Protein AF-A0A6J1DW81-F1 (afdb_monomer_lite)

Structure (mmCIF, N/CA/C/O backbone):
data_AF-A0A6J1DW81-F1
#
_entry.id   AF-A0A6J1DW81-F1
#
loop_
_atom_site.group_PDB
_atom_site.id
_atom_site.type_symbol
_atom_site.label_atom_id
_atom_site.label_alt_id
_atom_site.label_comp_id
_atom_site.label_asym_id
_atom_site.label_entity_id
_atom_site.label_seq_id
_atom_site.pdbx_PDB_ins_code
_atom_site.Cartn_x
_atom_site.Cartn_y
_atom_site.Cartn_z
_atom_site.occupancy
_atom_site.B_iso_or_equiv
_atom_site.auth_seq_id
_atom_site.auth_comp_id
_atom_site.auth_asym_id
_atom_site.auth_atom_id
_atom_site.pdbx_PDB_model_num
ATOM 1 N N . MET A 1 1 ? 38.060 -15.833 -66.179 1.00 65.06 1 MET A N 1
ATOM 2 C CA . MET A 1 1 ? 38.879 -16.446 -65.105 1.00 65.06 1 MET A CA 1
ATOM 3 C C . MET A 1 1 ? 39.522 -15.358 -64.249 1.00 65.06 1 MET A C 1
ATOM 5 O O . MET A 1 1 ? 39.597 -15.524 -63.038 1.00 65.06 1 MET A O 1
ATOM 9 N N . ASP A 1 2 ? 39.921 -14.239 -64.859 1.00 83.50 2 ASP A N 1
ATOM 10 C CA . ASP A 1 2 ? 40.578 -13.108 -64.187 1.00 83.50 2 ASP A CA 1
ATOM 11 C C . ASP A 1 2 ? 39.698 -12.405 -63.142 1.00 83.50 2 ASP A C 1
ATOM 13 O O . ASP A 1 2 ? 40.171 -12.157 -62.036 1.00 83.50 2 ASP A O 1
ATOM 17 N N . ASP A 1 3 ? 38.395 -12.247 -63.402 1.00 90.50 3 ASP A N 1
ATOM 18 C CA . ASP A 1 3 ? 37.434 -11.670 -62.441 1.00 90.50 3 ASP A CA 1
ATOM 19 C C . ASP A 1 3 ? 37.409 -12.401 -61.089 1.00 90.50 3 ASP A C 1
ATOM 21 O O . ASP A 1 3 ? 37.271 -11.794 -60.026 1.00 90.50 3 ASP A O 1
ATOM 25 N N . TRP A 1 4 ? 37.577 -13.728 -61.113 1.00 93.06 4 TRP A N 1
ATOM 26 C CA . TRP A 1 4 ? 37.647 -14.535 -59.896 1.00 93.06 4 TRP A CA 1
ATOM 27 C C . TRP A 1 4 ? 38.936 -14.260 -59.121 1.00 93.06 4 TRP A C 1
ATOM 29 O O . TRP A 1 4 ? 38.920 -14.141 -57.896 1.00 93.06 4 TRP A O 1
ATOM 39 N N . MET A 1 5 ? 40.056 -14.122 -59.830 1.00 93.50 5 MET A N 1
ATOM 40 C CA . MET A 1 5 ? 41.346 -13.829 -59.210 1.00 93.50 5 MET A CA 1
ATOM 41 C C . MET A 1 5 ? 41.376 -12.422 -58.619 1.00 93.50 5 MET A C 1
ATOM 43 O O . MET A 1 5 ? 41.942 -12.227 -57.544 1.00 93.50 5 MET A O 1
ATOM 47 N N . ASP A 1 6 ? 40.737 -11.454 -59.270 1.00 92.94 6 ASP A N 1
ATOM 48 C CA . ASP A 1 6 ? 40.625 -10.092 -58.754 1.00 92.94 6 ASP A CA 1
ATOM 49 C C . ASP A 1 6 ? 39.721 -10.024 -57.520 1.00 92.94 6 ASP A C 1
ATOM 51 O O . ASP A 1 6 ? 40.096 -9.400 -56.525 1.00 92.94 6 ASP A O 1
ATOM 55 N N . PHE A 1 7 ? 38.616 -10.776 -57.502 1.00 93.62 7 PHE A N 1
ATOM 56 C CA . PHE A 1 7 ? 37.787 -10.938 -56.305 1.00 93.62 7 PHE A CA 1
ATOM 57 C C . PHE A 1 7 ? 38.569 -11.541 -55.128 1.00 93.62 7 PHE A C 1
ATOM 59 O O . PHE A 1 7 ? 38.496 -11.044 -54.001 1.00 93.62 7 PHE A O 1
ATOM 66 N N . VAL A 1 8 ? 39.346 -12.601 -55.370 1.00 93.69 8 VAL A N 1
ATOM 67 C CA . VAL A 1 8 ? 40.165 -13.244 -54.330 1.00 93.69 8 VAL A CA 1
ATOM 68 C C . VAL A 1 8 ? 41.220 -12.271 -53.804 1.00 93.69 8 VAL A C 1
ATOM 70 O O . VAL A 1 8 ? 41.363 -12.140 -52.585 1.00 93.69 8 VAL A O 1
ATOM 73 N N . LYS A 1 9 ? 41.915 -11.534 -54.683 1.00 93.00 9 LYS A N 1
ATOM 74 C CA . LYS A 1 9 ? 42.877 -10.488 -54.285 1.00 93.00 9 LYS A CA 1
ATOM 75 C C . LYS A 1 9 ? 42.207 -9.390 -53.459 1.00 93.00 9 LYS A C 1
ATOM 77 O O . LYS A 1 9 ? 42.768 -8.954 -52.457 1.00 93.00 9 LYS A O 1
ATOM 82 N N . GLU A 1 10 ? 40.997 -8.968 -53.822 1.00 93.75 10 GLU A N 1
ATOM 83 C CA . GLU A 1 10 ? 40.245 -7.967 -53.064 1.00 93.75 10 GLU A CA 1
ATOM 84 C C . GLU A 1 10 ? 39.876 -8.474 -51.660 1.00 93.75 10 GLU A C 1
ATOM 86 O O . GLU A 1 10 ? 40.148 -7.794 -50.668 1.00 93.75 10 GLU A O 1
ATOM 91 N N . LYS A 1 11 ? 39.317 -9.688 -51.548 1.00 93.19 11 LYS A N 1
ATOM 92 C CA . LYS A 1 11 ? 38.889 -10.286 -50.267 1.00 93.19 11 LYS A CA 1
ATOM 93 C C . LYS A 1 11 ? 40.042 -10.684 -49.351 1.00 93.19 11 LYS A C 1
ATOM 95 O O . LYS A 1 11 ? 39.855 -10.729 -48.137 1.00 93.19 11 LYS A O 1
ATOM 100 N N . THR A 1 12 ? 41.215 -10.959 -49.908 1.00 91.94 12 THR A N 1
ATOM 101 C CA . THR A 1 12 ? 42.437 -11.256 -49.144 1.00 91.94 12 THR A CA 1
ATOM 102 C C . THR A 1 12 ? 43.290 -10.017 -48.886 1.00 91.94 12 THR A C 1
ATOM 104 O O . THR A 1 12 ? 44.253 -10.079 -48.124 1.00 91.94 12 THR A O 1
ATOM 107 N N . SER A 1 13 ? 42.930 -8.869 -49.468 1.00 95.50 13 SER A N 1
ATOM 108 C CA . SER A 1 13 ? 43.655 -7.626 -49.236 1.00 95.50 13 SER A CA 1
ATOM 109 C C . SER A 1 13 ? 43.608 -7.217 -47.761 1.00 95.50 13 SER A C 1
ATOM 111 O O . SER A 1 13 ? 42.575 -7.297 -47.088 1.00 95.50 13 SER A O 1
ATOM 113 N N . ALA A 1 14 ? 44.727 -6.683 -47.266 1.00 93.81 14 ALA A N 1
ATOM 114 C CA . ALA A 1 14 ? 44.831 -6.178 -45.897 1.00 93.81 14 ALA A CA 1
ATOM 115 C C . ALA A 1 14 ? 43.764 -5.110 -45.582 1.00 93.81 14 ALA A C 1
ATOM 117 O O . ALA A 1 14 ? 43.218 -5.068 -44.481 1.00 93.81 14 ALA A O 1
ATOM 118 N N . LYS A 1 15 ? 43.408 -4.282 -46.576 1.00 93.69 15 LYS A N 1
ATOM 119 C CA . LYS A 1 15 ? 42.358 -3.259 -46.454 1.00 93.69 15 LYS A CA 1
ATOM 120 C C . LYS A 1 15 ? 40.983 -3.881 -46.191 1.00 93.69 15 LYS A C 1
ATOM 122 O O . LYS A 1 15 ? 40.250 -3.399 -45.327 1.00 93.69 15 LYS A O 1
ATOM 127 N N . PHE A 1 16 ? 40.628 -4.941 -46.920 1.00 95.75 16 PHE A N 1
ATOM 128 C CA . PHE A 1 16 ? 39.356 -5.635 -46.732 1.00 95.75 16 PHE A CA 1
ATOM 129 C C . PHE A 1 16 ? 39.300 -6.353 -45.381 1.00 95.75 16 PHE A C 1
ATOM 131 O O . PHE A 1 16 ? 38.293 -6.243 -44.679 1.00 95.75 16 PHE A O 1
ATOM 138 N N . LEU A 1 17 ? 40.386 -7.027 -44.986 1.00 94.94 17 LEU A N 1
ATOM 139 C CA . LEU A 1 17 ? 40.482 -7.710 -43.693 1.00 94.94 17 LEU A CA 1
ATOM 140 C C . LEU A 1 17 ? 40.308 -6.736 -42.525 1.00 94.94 17 LEU A C 1
ATOM 142 O O . LEU A 1 17 ? 39.428 -6.956 -41.696 1.00 94.94 17 LE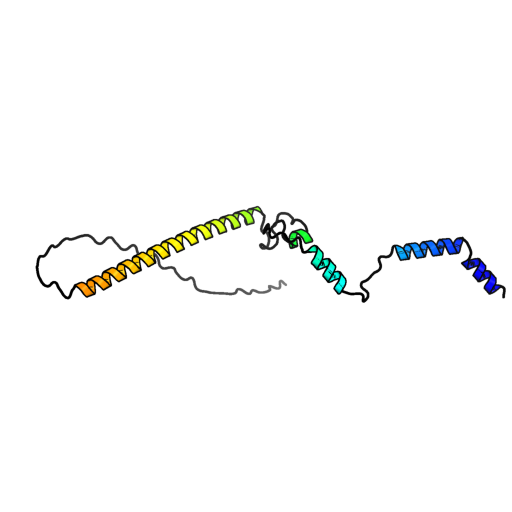U A O 1
ATOM 146 N N . ALA A 1 18 ? 41.031 -5.612 -42.524 1.00 95.31 18 ALA A N 1
ATOM 147 C CA . ALA A 1 18 ? 40.899 -4.580 -41.495 1.00 95.31 18 ALA A CA 1
ATOM 148 C C . ALA A 1 18 ? 39.466 -4.021 -41.409 1.00 95.31 18 ALA A C 1
ATOM 150 O O . ALA A 1 18 ? 38.914 -3.830 -40.322 1.00 95.31 18 ALA A O 1
ATOM 151 N N . LYS A 1 19 ? 38.814 -3.801 -42.561 1.00 94.81 19 LYS A N 1
ATOM 152 C CA . LYS A 1 19 ? 37.408 -3.377 -42.604 1.00 94.81 19 LYS A CA 1
ATOM 153 C C . LYS A 1 19 ? 36.494 -4.451 -42.007 1.00 94.81 19 LYS A C 1
ATOM 155 O O . LYS A 1 19 ? 35.660 -4.136 -41.164 1.00 94.81 19 LYS A O 1
ATOM 160 N N . SER A 1 20 ? 36.662 -5.708 -42.410 1.00 94.00 20 SER A N 1
ATOM 161 C CA . SER A 1 20 ? 35.889 -6.848 -41.906 1.00 94.00 20 SER A CA 1
ATOM 162 C C . SER A 1 20 ? 36.046 -7.028 -40.392 1.00 94.00 20 SER A C 1
ATOM 164 O O . SER A 1 20 ? 35.045 -7.191 -39.696 1.00 94.00 20 SER A O 1
ATOM 166 N N . GLU A 1 21 ? 37.267 -6.950 -39.861 1.00 94.38 21 GLU A N 1
ATOM 167 C CA . GLU A 1 21 ? 37.529 -7.043 -38.421 1.00 94.38 21 GLU A CA 1
ATOM 168 C C . GLU A 1 21 ? 36.822 -5.940 -37.638 1.00 94.38 21 GLU A C 1
ATOM 170 O O . GLU A 1 21 ? 36.117 -6.243 -36.676 1.00 94.38 21 GLU A O 1
ATOM 175 N N . LYS A 1 22 ? 36.877 -4.692 -38.117 1.00 95.38 22 LYS A N 1
ATOM 176 C CA . LYS A 1 22 ? 36.118 -3.583 -37.524 1.00 95.38 22 LYS A CA 1
ATOM 177 C C . LYS A 1 22 ? 34.614 -3.880 -37.467 1.00 95.38 22 LYS A C 1
ATOM 179 O O . LYS A 1 22 ? 33.975 -3.643 -36.444 1.00 95.38 22 LYS A O 1
ATOM 184 N N . PHE A 1 23 ? 34.025 -4.427 -38.536 1.00 91.94 23 PHE A N 1
ATOM 185 C CA . PHE A 1 23 ? 32.605 -4.812 -38.541 1.00 91.94 23 PHE A CA 1
ATOM 186 C C . PHE A 1 23 ? 32.296 -5.989 -37.604 1.00 91.94 23 PHE A C 1
ATOM 188 O O . PHE A 1 23 ? 31.240 -5.990 -36.967 1.00 91.94 23 PHE A O 1
ATOM 195 N N . LYS A 1 24 ? 33.198 -6.970 -37.477 1.00 91.31 24 LYS A N 1
ATOM 196 C CA . LYS A 1 24 ? 33.068 -8.067 -36.502 1.00 91.31 24 LYS A CA 1
ATOM 197 C C . LYS A 1 24 ? 33.122 -7.546 -35.069 1.00 91.31 24 LYS A C 1
ATOM 199 O O . LYS A 1 24 ? 32.313 -7.960 -34.244 1.00 91.31 24 LYS A O 1
ATOM 204 N N . GLU A 1 25 ? 34.019 -6.610 -34.784 1.00 89.75 25 GLU A N 1
ATOM 205 C CA . GLU A 1 25 ? 34.143 -5.995 -33.466 1.00 89.75 25 GLU A CA 1
ATOM 206 C C . GLU A 1 25 ? 32.907 -5.156 -33.115 1.00 89.75 25 GLU A C 1
ATOM 208 O O . GLU A 1 25 ? 32.381 -5.265 -32.009 1.00 89.75 25 GLU A O 1
ATOM 213 N N . MET A 1 26 ? 32.365 -4.400 -34.079 1.00 88.12 26 MET A N 1
ATOM 214 C CA . MET A 1 26 ? 31.080 -3.710 -33.915 1.00 88.12 26 MET A CA 1
ATOM 215 C C . MET A 1 26 ? 29.934 -4.695 -33.652 1.00 88.12 26 MET A C 1
ATOM 217 O O . MET A 1 26 ? 29.111 -4.448 -32.778 1.00 88.12 26 MET A O 1
ATOM 221 N N . LYS A 1 27 ? 29.876 -5.837 -34.352 1.00 84.06 27 LYS A N 1
ATOM 222 C CA . LYS A 1 27 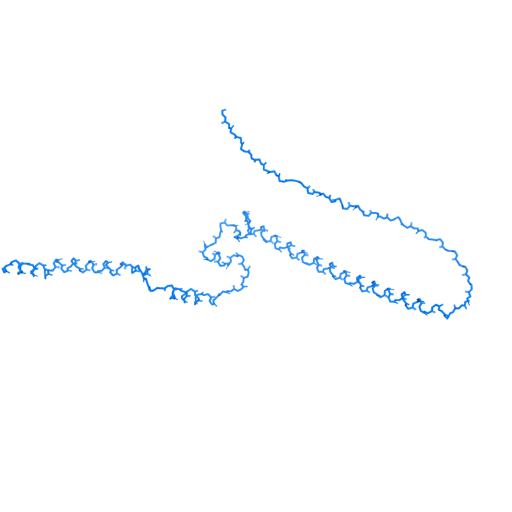? 28.881 -6.892 -34.078 1.00 84.06 27 LYS A CA 1
ATOM 223 C C . LYS A 1 27 ? 29.049 -7.545 -32.707 1.00 84.06 27 LYS A C 1
ATOM 225 O O . LYS A 1 27 ? 28.049 -7.886 -32.097 1.00 84.06 27 LYS A O 1
ATOM 230 N N . LYS A 1 28 ? 30.281 -7.694 -32.217 1.00 80.38 28 LYS A N 1
ATOM 231 C CA . LYS A 1 28 ? 30.564 -8.216 -30.871 1.00 80.38 28 LYS A CA 1
ATOM 232 C C . LYS A 1 28 ? 30.158 -7.229 -29.768 1.00 80.38 28 LYS A C 1
ATOM 234 O O . LYS A 1 28 ? 29.752 -7.659 -28.697 1.00 80.38 28 LYS A O 1
ATOM 239 N N . LYS A 1 29 ? 30.297 -5.922 -30.028 1.00 81.56 29 LYS A N 1
ATOM 240 C CA . LYS A 1 29 ? 29.932 -4.826 -29.110 1.00 81.56 29 LYS A CA 1
ATOM 241 C C . LYS A 1 29 ? 28.438 -4.509 -29.105 1.00 81.56 29 LYS A C 1
ATOM 243 O O . LYS A 1 29 ? 27.942 -3.976 -28.118 1.00 81.56 29 LYS A O 1
ATOM 248 N N . GLN A 1 30 ? 27.724 -4.813 -30.189 1.00 80.12 30 GLN A N 1
ATOM 249 C CA . GLN A 1 30 ? 26.266 -4.799 -30.172 1.00 80.12 30 GLN A CA 1
ATOM 250 C C . GLN A 1 30 ? 25.808 -5.831 -29.145 1.00 80.12 30 GLN A C 1
ATOM 252 O O . GLN A 1 30 ? 26.099 -7.019 -29.295 1.00 80.12 30 GLN A O 1
ATOM 257 N N . LEU A 1 31 ? 25.136 -5.368 -28.083 1.00 67.19 31 LEU A N 1
ATOM 258 C CA . LEU A 1 31 ? 24.509 -6.272 -27.130 1.00 67.19 31 LEU A CA 1
ATOM 259 C C . LEU A 1 31 ? 23.641 -7.235 -27.940 1.00 67.19 31 LEU A C 1
ATOM 261 O O . LEU A 1 31 ? 22.854 -6.765 -28.768 1.00 67.19 31 LEU A O 1
ATOM 265 N N . PRO A 1 32 ? 23.754 -8.554 -27.724 1.00 63.38 32 PRO A N 1
ATOM 266 C CA . PRO A 1 32 ? 22.745 -9.468 -28.207 1.00 63.38 32 PRO A CA 1
ATOM 267 C C . PRO A 1 32 ? 21.418 -8.930 -27.689 1.00 63.38 32 PRO A C 1
ATOM 269 O O . PRO A 1 32 ? 21.186 -8.904 -26.482 1.00 63.38 32 PRO A O 1
ATOM 272 N N . HIS A 1 33 ? 20.556 -8.445 -28.577 1.00 60.16 33 HIS A N 1
ATOM 273 C CA . HIS A 1 33 ? 19.170 -8.210 -28.215 1.00 60.16 33 HIS A CA 1
ATOM 274 C C . HIS A 1 33 ? 18.556 -9.603 -28.033 1.00 60.16 33 HIS A C 1
ATOM 276 O O . HIS A 1 33 ? 17.855 -10.117 -28.899 1.00 60.16 33 HIS A O 1
ATOM 282 N N . THR A 1 34 ? 18.868 -10.279 -26.928 1.00 52.12 34 THR A N 1
ATOM 283 C CA . THR A 1 34 ? 18.203 -11.516 -26.530 1.00 52.12 34 THR A CA 1
ATOM 284 C C . THR A 1 34 ? 16.928 -11.169 -25.781 1.00 52.12 34 THR A C 1
ATOM 286 O O . THR A 1 34 ? 16.681 -11.648 -24.685 1.00 52.12 34 THR A O 1
ATOM 289 N N . CYS A 1 35 ? 16.077 -10.382 -26.429 1.00 48.03 35 CYS A N 1
ATOM 290 C CA . CYS A 1 35 ? 14.650 -10.655 -26.385 1.00 48.03 35 CYS A CA 1
ATOM 291 C C . CYS A 1 35 ? 14.301 -11.414 -27.667 1.00 48.03 35 CYS A C 1
ATOM 293 O O . CYS A 1 35 ? 13.521 -10.964 -28.497 1.00 48.03 35 CYS A O 1
ATOM 295 N N . SER A 1 36 ? 14.943 -12.565 -27.862 1.00 51.88 36 SER A N 1
ATOM 296 C CA . SER A 1 36 ? 14.534 -13.545 -28.859 1.00 51.88 36 SER A CA 1
ATOM 297 C C . SER A 1 36 ? 14.438 -14.903 -28.178 1.00 51.88 36 SER A C 1
ATOM 299 O O . SER A 1 36 ? 15.431 -15.408 -27.660 1.00 51.88 36 SER A O 1
ATOM 301 N N . HIS A 1 37 ? 13.202 -15.410 -28.124 1.00 56.19 37 HIS A N 1
ATOM 302 C CA . HIS A 1 37 ? 12.710 -16.783 -27.907 1.00 56.19 37 HIS A CA 1
ATOM 303 C C . HIS A 1 37 ? 13.359 -17.701 -26.844 1.00 56.19 37 HIS A C 1
ATOM 305 O O . HIS A 1 37 ? 13.046 -18.887 -26.783 1.00 56.19 37 HIS A O 1
ATOM 311 N N . LYS A 1 38 ? 14.247 -17.196 -25.989 1.00 54.44 38 LYS A N 1
ATOM 312 C CA . LYS A 1 38 ? 15.008 -17.980 -25.007 1.00 54.44 38 LYS A CA 1
ATOM 313 C C . LYS A 1 38 ? 15.198 -17.158 -23.729 1.00 54.44 38 LYS A C 1
ATOM 315 O O . LYS A 1 38 ? 16.318 -16.934 -23.303 1.00 54.44 38 LYS A O 1
ATOM 320 N N . GLY A 1 39 ? 14.187 -16.514 -23.163 1.00 56.09 39 GLY A N 1
ATOM 321 C CA . GLY A 1 39 ? 12.857 -17.006 -22.814 1.00 56.09 39 GLY A CA 1
ATOM 322 C C . GLY A 1 39 ? 12.676 -16.623 -21.341 1.00 56.09 39 GLY A C 1
ATOM 323 O O . GLY A 1 39 ? 13.620 -16.765 -20.566 1.00 56.09 39 GLY A O 1
ATOM 324 N N . TYR A 1 40 ? 11.512 -16.093 -20.962 1.00 59.06 40 TYR A N 1
ATOM 325 C CA . TYR A 1 40 ? 11.245 -15.490 -19.644 1.00 59.06 40 TYR A CA 1
ATOM 326 C C . TYR A 1 40 ? 11.612 -16.359 -18.420 1.00 59.06 40 TYR A C 1
ATOM 328 O O . TYR A 1 40 ? 11.747 -15.825 -17.327 1.00 59.06 40 TYR A O 1
ATOM 336 N N . ALA A 1 41 ? 11.822 -17.669 -18.588 1.00 60.56 41 ALA A N 1
ATOM 337 C CA . ALA A 1 41 ? 12.206 -18.595 -17.522 1.00 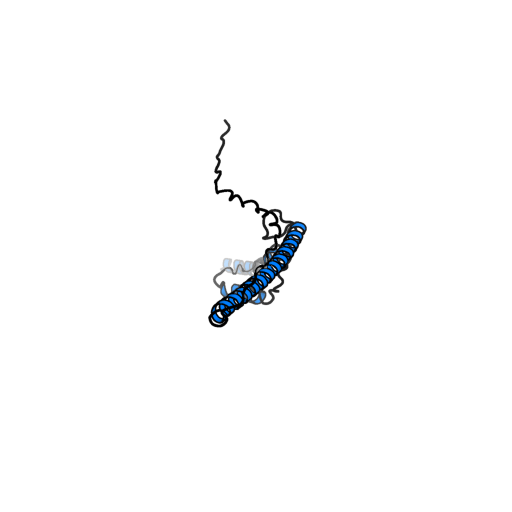60.56 41 ALA A CA 1
ATOM 338 C C . ALA A 1 41 ? 13.539 -18.240 -16.832 1.00 60.56 41 ALA A C 1
ATOM 340 O O . ALA A 1 41 ? 13.596 -18.224 -15.608 1.00 60.56 41 ALA A O 1
ATOM 341 N N . ARG A 1 42 ? 14.590 -17.884 -17.589 1.00 63.06 42 ARG A N 1
ATOM 342 C CA . ARG A 1 42 ? 15.875 -17.463 -16.988 1.00 63.06 42 ARG A CA 1
ATOM 343 C C . ARG A 1 42 ? 15.767 -16.120 -16.277 1.00 63.06 42 ARG A C 1
ATOM 345 O O . ARG A 1 42 ? 16.332 -15.943 -15.208 1.00 63.06 42 ARG A O 1
ATOM 352 N N . LEU A 1 43 ? 14.981 -15.209 -16.850 1.00 65.31 43 LEU A N 1
ATOM 353 C CA . LEU A 1 43 ? 14.709 -13.912 -16.242 1.00 65.31 43 LEU A CA 1
ATOM 354 C C . LEU A 1 43 ? 13.951 -14.072 -14.914 1.00 65.31 43 LEU A C 1
ATOM 356 O O . LEU A 1 43 ? 14.257 -13.375 -13.957 1.00 65.31 43 LEU A O 1
ATOM 360 N N . ALA A 1 44 ? 13.011 -15.019 -14.827 1.00 65.19 44 ALA A N 1
ATOM 361 C CA . ALA A 1 44 ? 12.305 -15.324 -13.585 1.00 65.19 44 ALA A CA 1
ATOM 362 C C . ALA A 1 44 ? 13.235 -15.911 -12.507 1.00 65.19 44 ALA A C 1
ATOM 364 O O . ALA A 1 44 ? 13.145 -15.514 -11.350 1.00 65.19 44 ALA A O 1
ATOM 365 N N . GLU A 1 45 ? 14.157 -16.811 -12.866 1.00 67.06 45 GLU A N 1
ATOM 366 C CA . GLU A 1 45 ? 15.151 -17.350 -11.922 1.00 67.06 45 GLU A CA 1
ATOM 367 C C . GLU A 1 45 ? 16.124 -16.266 -11.417 1.00 67.06 45 GLU A C 1
ATOM 369 O O . GLU A 1 45 ? 16.410 -16.202 -10.219 1.00 67.06 45 GLU A O 1
ATOM 374 N N . GLU A 1 46 ? 16.571 -15.356 -12.288 1.00 65.25 46 GLU A N 1
ATOM 375 C CA . GLU A 1 46 ? 17.412 -14.202 -11.920 1.00 65.25 46 GLU A CA 1
ATOM 376 C C . GLU A 1 46 ? 16.659 -13.183 -11.032 1.00 65.25 46 GLU A C 1
ATOM 378 O O . GLU A 1 46 ? 17.221 -12.624 -10.085 1.00 65.25 46 GLU A O 1
ATOM 383 N N . MET A 1 47 ? 15.361 -12.971 -11.282 1.00 66.75 47 MET A N 1
ATOM 384 C CA . MET A 1 47 ? 14.506 -12.113 -10.448 1.00 66.75 47 MET A CA 1
ATOM 385 C C . MET A 1 47 ? 14.192 -12.735 -9.078 1.00 66.75 47 MET A C 1
ATOM 387 O O . MET A 1 47 ? 14.092 -12.012 -8.091 1.00 66.75 47 MET A O 1
ATOM 391 N N . ASN A 1 48 ? 14.065 -14.061 -8.990 1.00 63.88 48 ASN A N 1
ATOM 392 C CA . ASN A 1 48 ? 13.772 -14.748 -7.729 1.00 63.88 48 ASN A CA 1
ATOM 393 C C . ASN A 1 48 ? 15.010 -14.860 -6.826 1.00 63.88 48 ASN A C 1
ATOM 395 O O . ASN A 1 48 ? 14.910 -14.669 -5.617 1.00 63.88 48 ASN A O 1
ATOM 399 N N . THR A 1 49 ? 16.190 -15.108 -7.399 1.00 61.31 49 THR A N 1
ATOM 400 C CA . THR A 1 49 ? 17.453 -15.223 -6.638 1.00 61.31 49 THR A CA 1
ATOM 401 C C . THR A 1 49 ? 17.943 -13.897 -6.054 1.00 61.31 49 THR A C 1
ATOM 403 O O . THR A 1 49 ? 18.678 -13.889 -5.071 1.00 61.31 49 THR A O 1
ATOM 406 N N . SER A 1 50 ? 17.501 -12.759 -6.595 1.00 56.47 50 SER A N 1
ATOM 407 C CA . SER A 1 50 ? 17.792 -11.430 -6.038 1.00 56.47 50 SER A CA 1
ATOM 408 C C . SER A 1 50 ? 16.838 -11.003 -4.909 1.00 56.47 50 SER A C 1
ATOM 410 O O . SER A 1 50 ? 17.086 -9.994 -4.249 1.00 56.47 50 SER A O 1
ATOM 412 N N . HIS A 1 51 ? 15.778 -11.776 -4.644 1.00 56.91 51 HIS A N 1
ATOM 413 C CA . HIS A 1 51 ? 14.733 -11.451 -3.667 1.00 56.91 51 HIS A CA 1
ATOM 414 C C . HIS A 1 51 ? 14.931 -12.123 -2.289 1.00 56.91 51 HIS A C 1
ATOM 416 O O . HIS A 1 51 ? 14.259 -11.765 -1.321 1.00 56.91 51 HIS A O 1
ATOM 422 N N . GLU A 1 52 ? 15.874 -13.060 -2.143 1.00 53.56 52 GLU A N 1
ATOM 423 C CA . GLU A 1 52 ? 16.142 -13.753 -0.864 1.00 53.56 52 GLU A CA 1
ATOM 424 C C . GLU A 1 52 ? 16.747 -12.852 0.236 1.00 53.56 52 GLU A C 1
ATOM 426 O O . GLU A 1 52 ? 16.895 -13.281 1.376 1.00 53.56 52 GLU A O 1
ATOM 431 N N . GLY A 1 53 ? 17.037 -11.580 -0.062 1.00 53.94 53 GLY A N 1
ATOM 432 C CA . GLY A 1 53 ? 17.515 -10.581 0.903 1.00 53.94 53 GLY A CA 1
ATOM 433 C C . GLY A 1 53 ? 16.469 -9.556 1.359 1.00 53.94 53 GLY A C 1
ATOM 434 O O . GLY A 1 53 ? 16.850 -8.475 1.811 1.00 53.94 53 GLY A O 1
ATOM 435 N N . MET A 1 54 ? 15.168 -9.817 1.182 1.00 55.34 54 MET A N 1
ATOM 436 C CA . MET A 1 54 ? 14.112 -8.848 1.502 1.00 55.34 54 MET A CA 1
ATOM 437 C C . MET A 1 54 ? 13.971 -8.659 3.024 1.00 55.34 54 MET A C 1
ATOM 439 O O . MET A 1 54 ? 13.177 -9.325 3.682 1.00 55.34 54 MET A O 1
ATOM 443 N N . SER A 1 55 ? 14.777 -7.752 3.583 1.00 55.28 55 SER A N 1
ATOM 444 C CA . SER A 1 55 ? 14.689 -7.317 4.980 1.00 55.28 55 SER A CA 1
ATOM 445 C C . SER A 1 55 ? 13.259 -6.880 5.298 1.00 55.28 55 SER A C 1
ATOM 447 O O . SER A 1 55 ? 12.719 -5.997 4.630 1.00 55.28 55 SER A O 1
ATOM 449 N N . THR A 1 56 ? 12.651 -7.484 6.319 1.00 60.91 56 THR A N 1
ATOM 450 C CA . THR A 1 56 ? 11.316 -7.163 6.855 1.00 60.91 56 THR A CA 1
ATOM 451 C C . THR A 1 56 ? 11.321 -5.877 7.680 1.00 60.91 56 THR A C 1
ATOM 453 O O . THR A 1 56 ? 10.600 -5.750 8.669 1.00 60.91 56 THR A O 1
ATOM 456 N N . ASP A 1 57 ? 12.172 -4.926 7.321 1.00 56.53 57 ASP A N 1
ATOM 457 C CA . ASP A 1 57 ? 12.212 -3.647 7.995 1.00 56.53 57 ASP A CA 1
ATOM 458 C C . ASP A 1 57 ? 11.133 -2.781 7.357 1.00 56.53 57 ASP A C 1
ATOM 460 O O . ASP A 1 57 ? 11.262 -2.341 6.216 1.00 56.53 57 ASP A O 1
ATOM 464 N N . ASN A 1 58 ? 10.056 -2.518 8.103 1.00 65.00 58 ASN A N 1
ATOM 465 C CA . ASN A 1 58 ? 8.970 -1.602 7.724 1.00 65.00 58 ASN A CA 1
ATOM 466 C C . ASN A 1 58 ? 9.437 -0.132 7.645 1.00 65.00 58 ASN A C 1
ATOM 468 O O . ASN A 1 58 ? 8.653 0.798 7.842 1.00 65.00 58 ASN A O 1
ATOM 472 N N . ASN A 1 59 ? 10.730 0.102 7.416 1.00 72.62 59 ASN A N 1
ATOM 473 C CA . ASN A 1 59 ? 11.266 1.429 7.241 1.00 72.62 59 ASN A CA 1
ATOM 474 C C . ASN A 1 59 ? 10.773 1.960 5.898 1.00 72.62 59 ASN A C 1
ATOM 476 O O . ASN A 1 59 ? 11.253 1.584 4.835 1.00 72.62 59 ASN A O 1
ATOM 480 N N . VAL A 1 60 ? 9.817 2.876 5.978 1.00 70.62 60 VAL A N 1
ATOM 481 C CA . VAL A 1 60 ? 9.234 3.615 4.856 1.00 70.62 60 VAL A CA 1
ATOM 482 C C . VAL A 1 60 ? 10.281 4.269 3.942 1.00 70.62 60 VAL A C 1
ATOM 484 O O . VAL A 1 60 ? 9.995 4.545 2.782 1.00 70.62 60 VAL A O 1
ATOM 487 N N . VAL A 1 61 ? 11.492 4.528 4.442 1.00 69.25 61 VAL A N 1
ATOM 488 C CA . VAL A 1 61 ? 12.600 5.078 3.646 1.00 69.25 61 VAL A CA 1
ATOM 489 C C . VAL A 1 61 ? 13.288 4.013 2.778 1.00 69.25 61 VAL A C 1
ATOM 491 O O . VAL A 1 61 ? 13.848 4.356 1.740 1.00 69.25 61 VAL A O 1
ATOM 494 N N . ASP A 1 62 ? 13.210 2.740 3.168 1.00 73.25 62 ASP A N 1
ATOM 495 C CA . ASP A 1 62 ? 13.922 1.609 2.559 1.00 73.25 62 ASP A CA 1
ATOM 496 C C . ASP A 1 62 ? 12.970 0.577 1.924 1.00 73.25 62 ASP A C 1
ATOM 498 O O . ASP A 1 62 ? 13.356 -0.573 1.679 1.00 73.25 62 ASP A O 1
ATOM 502 N N . ASP A 1 63 ? 11.725 0.973 1.642 1.00 81.38 63 ASP A N 1
ATOM 503 C CA . ASP A 1 63 ? 10.748 0.105 0.994 1.00 81.38 63 ASP A CA 1
ATOM 504 C C . ASP A 1 63 ? 11.194 -0.276 -0.430 1.00 81.38 63 ASP A C 1
ATOM 506 O O . ASP A 1 63 ? 12.023 0.385 -1.068 1.00 81.38 63 ASP A O 1
ATOM 510 N N . ALA A 1 64 ? 10.647 -1.375 -0.954 1.00 82.62 64 ALA A N 1
ATOM 511 C CA . ALA A 1 64 ? 11.014 -1.878 -2.279 1.00 82.62 64 ALA A CA 1
ATOM 512 C C . ALA A 1 64 ? 10.862 -0.806 -3.377 1.00 82.62 64 ALA A C 1
ATOM 514 O O . ALA A 1 64 ? 11.640 -0.773 -4.334 1.00 82.62 64 ALA A O 1
ATOM 515 N N . ILE A 1 65 ? 9.900 0.109 -3.217 1.00 79.75 65 ILE A N 1
ATOM 516 C CA . ILE A 1 65 ? 9.651 1.188 -4.170 1.00 79.75 65 ILE A CA 1
ATOM 517 C C . ILE A 1 65 ? 10.723 2.284 -4.062 1.00 79.75 65 ILE A C 1
ATOM 519 O O . ILE A 1 65 ? 11.217 2.746 -5.093 1.00 79.75 65 ILE A O 1
ATOM 523 N N . SER A 1 66 ? 11.141 2.674 -2.855 1.00 83.19 66 SER A N 1
ATOM 524 C CA . SER A 1 66 ? 12.252 3.614 -2.641 1.00 83.19 66 SER A CA 1
ATOM 525 C C . SER A 1 66 ? 13.592 3.035 -3.092 1.00 83.19 66 SER A C 1
ATOM 527 O O . SER A 1 66 ? 14.420 3.776 -3.614 1.00 83.19 66 SER A O 1
ATOM 529 N N . LYS A 1 67 ? 13.799 1.715 -3.002 1.00 83.88 67 LYS A N 1
ATOM 530 C CA . LYS A 1 67 ? 14.986 1.053 -3.579 1.00 83.88 67 LYS A CA 1
ATOM 531 C C . LYS A 1 67 ? 15.009 1.117 -5.108 1.00 83.88 67 LYS A C 1
ATOM 533 O O . LYS A 1 67 ? 16.058 1.379 -5.689 1.00 83.88 67 LYS A O 1
ATOM 538 N N . ALA A 1 68 ? 13.865 0.903 -5.761 1.00 85.25 68 ALA A N 1
ATOM 539 C CA . ALA A 1 68 ? 13.767 0.903 -7.221 1.00 85.25 68 ALA A CA 1
ATOM 540 C C . ALA A 1 68 ? 13.833 2.312 -7.836 1.00 85.25 68 ALA A C 1
ATOM 542 O O . ALA A 1 68 ? 14.410 2.496 -8.907 1.00 85.25 68 ALA A O 1
ATOM 543 N N . LEU A 1 69 ? 13.228 3.304 -7.177 1.00 84.94 69 LEU A N 1
ATOM 544 C CA . LEU A 1 69 ? 13.107 4.673 -7.698 1.00 84.94 69 LEU A CA 1
ATOM 545 C C . LEU A 1 69 ? 14.096 5.660 -7.068 1.00 84.94 69 LEU A C 1
ATOM 547 O O . LEU A 1 69 ? 14.237 6.782 -7.557 1.00 84.94 69 LEU A O 1
ATOM 551 N N . GLY A 1 70 ? 14.778 5.249 -6.004 1.00 80.75 70 GLY A N 1
ATOM 552 C CA . GLY A 1 70 ? 15.647 6.094 -5.204 1.00 80.75 70 GLY A CA 1
ATOM 553 C C . GLY A 1 70 ? 14.890 6.979 -4.202 1.00 80.75 70 GLY A C 1
ATOM 554 O O . GLY A 1 70 ? 13.653 7.002 -4.164 1.00 80.75 70 GLY A O 1
ATOM 555 N N . PRO A 1 71 ? 15.640 7.736 -3.380 1.00 79.81 71 PRO A N 1
ATOM 556 C CA . PRO A 1 71 ? 15.075 8.611 -2.360 1.00 79.81 71 PRO A CA 1
ATOM 557 C C . PRO A 1 71 ? 14.166 9.689 -2.960 1.00 79.81 71 PRO A C 1
ATOM 559 O O . PRO A 1 71 ? 14.520 10.351 -3.937 1.00 79.81 71 PRO A O 1
ATOM 562 N N . ASP A 1 72 ? 13.009 9.908 -2.339 1.00 81.19 72 ASP A N 1
ATOM 563 C CA . ASP A 1 72 ? 12.085 10.964 -2.749 1.00 81.19 72 ASP A CA 1
ATOM 564 C C . ASP A 1 72 ? 12.531 12.347 -2.229 1.00 81.19 72 ASP A C 1
ATOM 566 O O . ASP A 1 72 ? 13.231 12.459 -1.215 1.00 81.19 72 ASP A O 1
ATOM 570 N N . ARG A 1 73 ? 12.128 13.422 -2.920 1.00 84.44 73 ARG A N 1
ATOM 571 C CA . ARG A 1 73 ? 12.565 14.821 -2.712 1.00 84.44 73 ARG A CA 1
ATOM 572 C C . ARG A 1 73 ? 11.960 15.461 -1.450 1.00 84.44 73 ARG A C 1
ATOM 574 O O . ARG A 1 73 ? 11.411 16.557 -1.501 1.00 84.44 73 ARG A O 1
ATOM 581 N N . GLY A 1 74 ? 12.044 14.773 -0.314 1.00 83.12 74 GLY A N 1
ATOM 582 C CA . GLY A 1 74 ? 11.549 15.223 0.992 1.00 83.12 74 GLY A CA 1
ATOM 583 C C . GLY A 1 74 ? 10.163 14.700 1.378 1.00 83.12 74 GLY A C 1
ATOM 584 O O . GLY A 1 74 ? 9.729 14.921 2.513 1.00 83.12 74 GLY A O 1
ATOM 585 N N . TYR A 1 75 ? 9.498 13.973 0.480 1.00 88.00 75 TYR A N 1
ATOM 586 C CA . TYR A 1 75 ? 8.205 13.349 0.736 1.00 88.00 75 TYR A CA 1
ATOM 587 C C . TYR A 1 75 ? 8.339 11.862 1.056 1.00 88.00 75 TYR A C 1
ATOM 589 O O . TYR A 1 75 ? 9.380 11.239 0.853 1.00 88.00 75 TYR A O 1
ATOM 597 N N . VAL A 1 76 ? 7.284 11.329 1.652 1.00 85.75 76 VAL A N 1
ATOM 598 C CA . VAL A 1 76 ? 7.148 9.936 2.035 1.00 85.75 76 VAL A CA 1
ATOM 599 C C . VAL A 1 76 ? 6.271 9.250 0.994 1.00 85.75 76 VAL A C 1
ATOM 601 O O . VAL A 1 76 ? 5.082 9.552 0.856 1.00 85.75 76 VAL A O 1
ATOM 604 N N . ARG A 1 77 ? 6.871 8.330 0.239 1.00 86.50 77 ARG A N 1
ATOM 605 C CA . ARG A 1 77 ? 6.190 7.609 -0.833 1.00 86.50 77 ARG A CA 1
ATOM 606 C C . ARG A 1 77 ? 5.109 6.691 -0.254 1.00 86.50 77 ARG A C 1
ATOM 608 O O . ARG A 1 77 ? 5.320 6.049 0.764 1.00 86.50 77 ARG A O 1
ATOM 615 N N . GLY A 1 78 ? 3.944 6.642 -0.901 1.00 84.06 78 GLY A N 1
ATOM 616 C CA . GLY A 1 78 ? 2.844 5.744 -0.519 1.00 84.06 78 GLY A CA 1
ATOM 617 C C . GLY A 1 78 ? 1.895 6.268 0.567 1.00 84.06 78 GLY A C 1
ATOM 618 O O . GLY A 1 78 ? 0.845 5.670 0.766 1.00 84.06 78 GLY A O 1
ATOM 619 N N . TYR A 1 79 ? 2.185 7.411 1.201 1.00 83.12 79 TYR A N 1
ATOM 620 C CA . TYR A 1 79 ? 1.353 7.975 2.282 1.00 83.12 79 TYR A CA 1
ATOM 621 C C . TYR A 1 79 ? 0.429 9.122 1.839 1.00 83.12 79 TYR A C 1
ATOM 623 O O . TYR A 1 79 ? -0.148 9.820 2.667 1.00 83.12 79 TYR A O 1
ATOM 631 N N . GLY A 1 80 ? 0.261 9.312 0.529 1.00 85.81 80 GLY A N 1
ATOM 632 C CA . GLY A 1 80 ? -0.556 10.379 -0.051 1.00 85.81 80 GLY A CA 1
ATOM 633 C C . GLY A 1 80 ? 0.255 11.592 -0.511 1.00 85.81 80 GLY A C 1
ATOM 634 O O . GLY A 1 80 ? 1.460 11.709 -0.282 1.00 85.81 80 GLY A O 1
ATOM 635 N N . HIS A 1 81 ? -0.406 12.499 -1.228 1.00 86.50 81 HIS A N 1
ATOM 636 C CA . HIS A 1 81 ? 0.249 13.659 -1.829 1.00 86.50 81 HIS A CA 1
ATOM 637 C C . HIS A 1 81 ? 0.767 14.639 -0.761 1.00 86.50 81 HIS A C 1
ATOM 639 O O . HIS A 1 81 ? 0.025 15.053 0.127 1.00 86.50 81 HIS A O 1
ATOM 645 N N . GLY A 1 82 ? 2.035 15.050 -0.868 1.00 87.12 82 GLY A N 1
ATOM 646 C CA . GLY A 1 82 ? 2.609 16.116 -0.036 1.00 87.12 82 GLY A CA 1
ATOM 647 C C . GLY A 1 82 ? 2.925 15.731 1.417 1.00 87.12 82 GLY A C 1
ATOM 648 O O . GLY A 1 82 ? 3.176 16.616 2.247 1.00 87.12 82 GLY A O 1
ATOM 649 N N . VAL A 1 83 ? 2.926 14.438 1.757 1.00 90.19 83 VAL A N 1
ATOM 650 C CA . VAL A 1 83 ? 3.305 13.973 3.098 1.00 90.19 83 VAL A CA 1
ATOM 651 C C . VAL A 1 83 ? 4.818 14.009 3.247 1.00 90.19 83 VAL A C 1
ATOM 653 O O . VAL A 1 83 ? 5.539 13.280 2.577 1.00 90.19 83 VAL A O 1
ATOM 656 N N . THR A 1 84 ? 5.314 14.880 4.120 1.00 91.38 84 THR A N 1
ATOM 657 C CA . THR A 1 84 ? 6.739 14.969 4.456 1.00 91.38 84 THR A CA 1
ATOM 658 C C . THR A 1 84 ? 7.098 13.983 5.562 1.00 91.38 84 THR A C 1
ATOM 660 O O . THR A 1 84 ? 6.239 13.555 6.335 1.00 91.38 84 THR A O 1
ATOM 663 N N . LYS A 1 85 ? 8.393 13.681 5.705 1.00 87.44 85 LYS A N 1
ATOM 664 C CA . LYS A 1 85 ? 8.903 12.804 6.777 1.00 87.44 85 LYS A CA 1
ATOM 665 C C . LYS A 1 85 ? 8.474 13.262 8.177 1.00 87.44 85 LYS A C 1
ATOM 667 O O . LYS A 1 85 ? 8.074 12.441 8.991 1.00 87.44 85 LYS A O 1
ATOM 672 N N . SER A 1 86 ? 8.496 14.570 8.443 1.00 90.44 86 SER A N 1
ATOM 673 C CA . SER A 1 86 ? 8.065 15.137 9.730 1.00 90.44 86 SER A CA 1
ATOM 674 C C . SER A 1 86 ? 6.584 14.889 10.020 1.00 90.44 86 SER A C 1
ATOM 676 O O . SER A 1 86 ? 6.248 14.445 11.113 1.00 90.44 86 SER A O 1
ATOM 678 N N . LYS A 1 87 ? 5.705 15.115 9.033 1.00 92.19 87 LYS A N 1
ATOM 679 C CA . LYS A 1 87 ? 4.265 14.845 9.160 1.00 92.19 87 LYS A CA 1
ATOM 680 C C . LYS A 1 87 ? 3.998 13.359 9.390 1.00 92.19 87 LYS A C 1
ATOM 682 O O . LYS A 1 87 ? 3.174 13.019 10.231 1.00 92.19 87 LYS A O 1
ATOM 687 N N . PHE A 1 8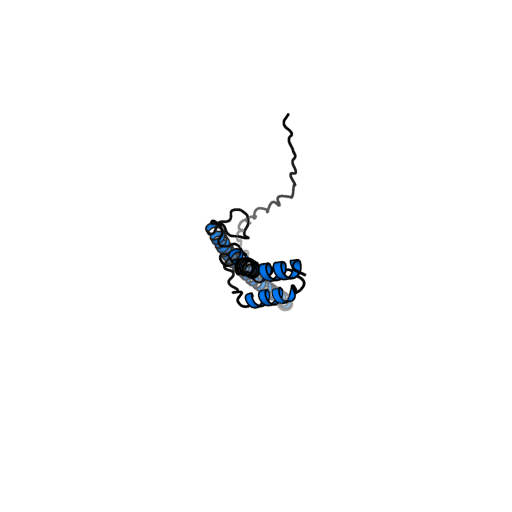8 ? 4.716 12.492 8.675 1.00 88.50 88 PHE A N 1
ATOM 688 C CA . PHE A 1 88 ? 4.629 11.044 8.854 1.00 88.50 88 PHE A CA 1
ATOM 689 C C . PHE A 1 88 ? 5.020 10.613 10.277 1.00 88.50 88 PHE A C 1
ATOM 691 O O . PHE A 1 88 ? 4.277 9.866 10.907 1.00 88.50 88 PHE A O 1
ATOM 698 N N . LEU A 1 89 ? 6.123 11.140 10.823 1.00 88.56 89 LEU A N 1
ATOM 699 C CA . LEU A 1 89 ? 6.546 10.856 12.200 1.00 88.56 89 LEU A CA 1
ATOM 700 C C . LEU A 1 89 ? 5.500 11.298 13.233 1.00 88.56 89 LEU A C 1
ATOM 702 O O . LEU A 1 89 ? 5.181 10.536 14.142 1.00 88.56 89 LEU A O 1
ATOM 706 N N . SER A 1 90 ? 4.928 12.497 13.078 1.00 89.56 90 SER A N 1
ATOM 707 C CA . SER A 1 90 ? 3.849 12.966 13.958 1.00 89.56 90 SER A CA 1
ATOM 708 C C . SER A 1 90 ? 2.606 12.077 13.880 1.00 89.56 90 SER A C 1
ATOM 710 O O . SER A 1 90 ? 1.986 11.803 14.903 1.00 89.56 90 SER A O 1
ATOM 712 N N . MET A 1 91 ? 2.252 11.598 12.684 1.00 87.94 91 MET A N 1
ATOM 713 C CA . MET A 1 91 ? 1.124 10.684 12.494 1.00 87.94 91 MET A CA 1
ATOM 714 C C . MET A 1 91 ? 1.374 9.334 13.176 1.00 87.94 91 MET A C 1
ATOM 716 O O . MET A 1 91 ? 0.536 8.889 13.951 1.00 87.94 91 MET A O 1
ATOM 720 N N . SER A 1 92 ? 2.567 8.757 13.004 1.00 88.44 92 SER A N 1
ATOM 721 C CA . SER A 1 92 ? 2.962 7.515 13.682 1.00 88.44 92 SER A CA 1
ATOM 722 C C . SER A 1 92 ? 2.952 7.646 15.211 1.00 88.44 92 SER A C 1
ATOM 724 O O . SER A 1 92 ? 2.530 6.727 15.911 1.00 88.44 92 SER A O 1
ATOM 726 N N . GLN A 1 93 ? 3.367 8.795 15.755 1.00 91.38 93 GLN A N 1
ATOM 727 C CA . GLN A 1 93 ? 3.269 9.049 17.192 1.00 91.38 93 GLN A CA 1
ATOM 728 C C . GLN A 1 93 ? 1.811 9.067 17.668 1.00 91.38 93 GLN A C 1
ATOM 730 O O . GLN A 1 93 ? 1.508 8.481 18.707 1.00 91.38 93 GLN A O 1
ATOM 735 N N . ASN A 1 94 ? 0.913 9.707 16.913 1.00 93.06 94 ASN A N 1
ATOM 736 C CA . ASN A 1 94 ? -0.512 9.719 17.234 1.00 93.06 94 ASN A CA 1
ATOM 737 C C . ASN A 1 94 ? -1.098 8.302 17.226 1.00 93.06 94 ASN A C 1
ATOM 739 O O . ASN A 1 94 ? -1.808 7.956 18.167 1.00 93.06 94 ASN A O 1
ATOM 743 N N . ASP A 1 95 ? -0.745 7.466 16.248 1.00 93.62 95 ASP A N 1
ATOM 744 C CA . ASP A 1 95 ? -1.202 6.072 16.191 1.00 93.62 95 ASP A CA 1
ATOM 745 C C . ASP A 1 95 ? -0.830 5.308 17.472 1.00 93.62 95 ASP A C 1
ATOM 747 O O . ASP A 1 95 ? -1.692 4.675 18.078 1.00 93.62 95 ASP A O 1
ATOM 751 N N . ASN A 1 96 ? 0.401 5.468 17.974 1.00 92.31 96 ASN A N 1
ATOM 752 C CA . ASN A 1 96 ? 0.836 4.861 19.242 1.00 92.31 96 ASN A CA 1
ATOM 753 C C . ASN A 1 96 ? 0.042 5.371 20.457 1.00 92.31 96 ASN A C 1
ATOM 755 O O . ASN A 1 96 ? -0.211 4.635 21.411 1.00 92.31 96 ASN A O 1
ATOM 759 N N . THR A 1 97 ? -0.343 6.650 20.462 1.00 96.44 97 THR A N 1
ATOM 760 C CA . THR A 1 97 ? -1.191 7.177 21.542 1.00 96.44 97 THR A CA 1
ATOM 761 C C . THR A 1 97 ? -2.617 6.643 21.453 1.00 96.44 97 THR A C 1
ATOM 763 O O . THR A 1 97 ? -3.224 6.363 22.484 1.00 96.44 97 THR A O 1
ATOM 766 N N . ILE A 1 98 ? -3.144 6.461 20.239 1.00 96.88 98 ILE A N 1
ATOM 767 C CA . ILE A 1 98 ? -4.480 5.912 20.005 1.00 96.88 98 ILE A CA 1
ATOM 768 C C . ILE A 1 98 ? -4.529 4.454 20.457 1.00 96.88 98 ILE A C 1
ATOM 770 O O . ILE A 1 98 ? -5.448 4.094 21.189 1.00 96.88 98 ILE A O 1
ATOM 774 N N . THR A 1 99 ? -3.531 3.639 20.105 1.00 96.62 99 THR A N 1
ATOM 775 C CA . THR A 1 99 ? -3.458 2.241 20.557 1.00 96.62 99 THR A CA 1
ATOM 776 C C . THR A 1 99 ? -3.383 2.148 22.079 1.00 96.62 99 THR A C 1
ATOM 778 O O . THR A 1 99 ? -4.175 1.431 22.684 1.00 96.62 99 THR A O 1
ATOM 781 N N . PHE A 1 100 ? -2.533 2.954 22.722 1.00 97.69 100 PHE A N 1
ATOM 782 C CA . PHE A 1 100 ? -2.441 3.008 24.184 1.00 97.69 100 PHE A CA 1
ATOM 783 C C . PHE A 1 100 ? -3.770 3.395 24.856 1.00 97.69 100 PHE A C 1
ATOM 785 O O . PHE A 1 100 ? -4.162 2.832 25.884 1.00 97.69 100 PHE A O 1
ATOM 792 N N . LEU A 1 101 ? -4.479 4.383 24.302 1.00 97.50 101 LEU A N 1
ATOM 793 C CA . LEU A 1 101 ? -5.781 4.791 24.827 1.00 97.50 101 LEU A CA 1
ATOM 794 C C . LEU A 1 101 ? -6.839 3.703 24.619 1.00 97.50 101 LEU A C 1
ATOM 796 O O . LEU A 1 101 ? -7.631 3.466 25.533 1.00 97.50 101 LEU A O 1
ATOM 800 N N . GLN A 1 102 ? -6.823 3.027 23.471 1.00 97.81 102 GLN A N 1
ATOM 801 C CA . GLN A 1 102 ? -7.719 1.918 23.162 1.00 97.81 102 GLN A CA 1
ATOM 802 C C . GLN A 1 102 ? -7.540 0.765 24.158 1.00 97.81 102 GLN A C 1
ATOM 804 O O . GLN A 1 102 ? -8.510 0.364 24.796 1.00 97.81 102 GLN A O 1
ATOM 809 N N . GLU A 1 103 ? -6.303 0.322 24.395 1.00 98.19 103 GLU A N 1
ATOM 810 C CA . GLU A 1 103 ? -5.986 -0.735 25.370 1.00 98.19 103 GLU A CA 1
ATOM 811 C C . GLU A 1 103 ? -6.519 -0.408 26.771 1.00 98.19 103 GLU A C 1
ATOM 813 O O . GLU A 1 103 ? -7.054 -1.263 27.482 1.00 98.19 103 GLU A O 1
ATOM 818 N N . ARG A 1 104 ? -6.408 0.860 27.185 1.00 98.12 104 ARG A N 1
ATOM 819 C CA . ARG A 1 104 ? -6.901 1.301 28.492 1.00 98.12 104 ARG A CA 1
ATOM 820 C C . ARG A 1 104 ? -8.428 1.305 28.568 1.00 98.12 104 ARG A C 1
ATOM 822 O O . ARG A 1 104 ? -8.970 0.970 29.623 1.00 98.12 104 ARG A O 1
ATOM 829 N N . CYS A 1 105 ? -9.107 1.676 27.485 1.00 97.31 105 CYS A N 1
ATOM 830 C CA . CYS A 1 105 ? -10.562 1.581 27.376 1.00 97.31 105 CYS A CA 1
ATOM 831 C C . CYS A 1 105 ? -11.035 0.122 27.410 1.00 97.31 105 CYS A C 1
ATOM 833 O O . CYS A 1 105 ? -11.995 -0.182 28.122 1.00 97.31 105 CYS A O 1
ATOM 835 N N . ASP A 1 106 ? -10.341 -0.780 26.719 1.00 98.12 106 ASP A N 1
ATOM 836 C CA . ASP A 1 106 ? -10.672 -2.207 26.682 1.00 98.12 106 ASP A CA 1
ATOM 837 C C . ASP A 1 106 ? -10.494 -2.849 28.064 1.00 98.12 106 ASP A C 1
ATOM 839 O O . ASP A 1 106 ? -11.397 -3.532 28.556 1.00 98.12 106 ASP A O 1
ATOM 843 N N . ARG A 1 107 ? -9.391 -2.535 28.760 1.00 98.25 107 ARG A N 1
ATOM 844 C CA . ARG A 1 107 ? -9.161 -2.974 30.147 1.00 98.25 107 ARG A CA 1
ATOM 845 C C . ARG A 1 107 ? -10.277 -2.519 31.083 1.00 98.25 107 ARG A C 1
ATOM 847 O O . ARG A 1 107 ? -10.858 -3.336 31.790 1.00 98.25 107 ARG A O 1
ATOM 854 N N . MET A 1 108 ? -10.600 -1.227 31.068 1.00 98.12 108 MET A N 1
ATOM 855 C CA . MET A 1 108 ? -11.649 -0.675 31.930 1.00 98.12 108 MET A CA 1
ATOM 856 C C . MET A 1 108 ? -13.024 -1.276 31.605 1.00 98.12 108 MET A C 1
ATOM 858 O O . MET A 1 108 ? -13.838 -1.499 32.499 1.00 98.12 108 MET A O 1
ATOM 862 N N . THR A 1 109 ? -13.283 -1.576 30.332 1.00 98.06 109 THR A N 1
ATOM 863 C CA . THR A 1 109 ? -14.512 -2.253 29.908 1.00 98.06 109 THR A CA 1
ATOM 864 C C . THR A 1 109 ? -14.577 -3.675 30.462 1.00 98.06 109 THR A C 1
ATOM 866 O O . THR A 1 109 ? -15.632 -4.068 30.954 1.00 98.06 109 THR A O 1
ATOM 869 N N . SER A 1 110 ? -13.461 -4.412 30.458 1.00 98.25 110 SER A N 1
ATOM 870 C CA . SER A 1 110 ? -13.367 -5.757 31.041 1.00 98.25 110 SER A CA 1
ATOM 871 C C . SER A 1 110 ? -13.572 -5.761 32.559 1.00 98.25 110 SER A C 1
ATOM 873 O O . SER A 1 110 ? -14.326 -6.575 33.084 1.00 98.25 110 SER A O 1
ATOM 875 N N . GLU A 1 111 ? -12.950 -4.829 33.282 1.00 97.69 111 GLU A N 1
ATOM 876 C CA . GLU A 1 111 ? -13.161 -4.692 34.732 1.00 97.69 111 GLU A CA 1
ATOM 877 C C . GLU A 1 111 ? -14.631 -4.360 35.039 1.00 97.69 111 GLU A C 1
ATOM 879 O O . GLU A 1 111 ? -15.241 -4.910 35.957 1.00 97.69 111 GLU A O 1
ATOM 884 N N . MET A 1 112 ? -15.249 -3.499 34.223 1.00 98.06 112 MET A N 1
ATOM 885 C CA . MET A 1 112 ? -16.657 -3.145 34.377 1.00 98.06 112 MET A CA 1
ATOM 886 C C . MET A 1 112 ? -17.595 -4.327 34.091 1.00 98.06 112 MET A C 1
ATOM 888 O O . MET A 1 112 ? -18.635 -4.449 34.741 1.00 98.06 112 MET A O 1
ATOM 892 N N . THR A 1 113 ? -17.286 -5.194 33.123 1.00 97.56 113 THR A N 1
ATOM 893 C CA . THR A 1 113 ? -18.095 -6.396 32.854 1.00 97.56 113 THR A CA 1
ATOM 894 C C . THR A 1 113 ? -17.947 -7.436 33.959 1.00 97.56 113 THR A C 1
ATOM 896 O O . THR A 1 113 ? -18.952 -8.024 34.357 1.00 97.56 113 THR A O 1
ATOM 899 N N . GLU A 1 114 ? -16.748 -7.605 34.515 1.00 97.56 114 GLU A N 1
ATOM 900 C CA . GLU A 1 114 ? -16.503 -8.480 35.665 1.00 97.56 114 GLU A CA 1
ATOM 901 C C . GLU A 1 114 ? -17.272 -8.006 36.905 1.00 97.56 114 GLU A C 1
ATOM 903 O O . GLU A 1 114 ? -18.016 -8.779 37.513 1.00 97.56 114 GLU A O 1
ATOM 908 N N . LEU A 1 115 ? -17.199 -6.709 37.224 1.00 97.75 115 LEU A N 1
ATOM 909 C CA . LEU A 1 115 ? -17.968 -6.125 38.326 1.00 97.75 115 LEU A CA 1
ATOM 910 C C . LEU A 1 115 ? -19.478 -6.319 38.133 1.00 97.75 115 LEU A C 1
ATOM 912 O O . LEU A 1 115 ? -20.179 -6.708 39.070 1.00 97.75 115 LEU A O 1
ATOM 916 N N . LYS A 1 116 ? -19.993 -6.105 36.916 1.00 96.94 116 LYS A N 1
ATOM 917 C CA . LYS A 1 116 ? -21.409 -6.357 36.591 1.00 96.94 116 LYS A CA 1
ATOM 918 C C . LYS A 1 116 ? -21.798 -7.822 36.797 1.00 96.94 116 LYS A C 1
ATOM 920 O O . LYS A 1 116 ? -22.896 -8.092 37.290 1.00 96.94 116 LYS A O 1
ATOM 925 N N . TYR A 1 117 ? -20.921 -8.757 36.434 1.00 97.06 117 TYR A N 1
ATOM 926 C CA . TYR A 1 117 ? -21.151 -10.186 36.628 1.00 97.06 117 TYR A CA 1
ATOM 927 C C . TYR A 1 117 ? -21.209 -10.552 38.117 1.00 97.06 117 TYR A C 1
ATOM 929 O O . TYR A 1 117 ? -22.180 -11.171 38.554 1.00 97.06 117 TYR A O 1
ATOM 937 N N . LEU A 1 118 ? -20.237 -10.093 38.913 1.00 96.81 118 LEU A N 1
ATOM 938 C CA . LEU A 1 118 ? -20.204 -10.327 40.362 1.00 96.81 118 LEU A CA 1
ATOM 939 C C . LEU A 1 118 ? -21.460 -9.780 41.057 1.00 96.81 118 LEU A C 1
ATOM 941 O O . LEU A 1 118 ? -22.077 -10.479 41.861 1.00 96.81 118 LEU A O 1
ATOM 945 N N . ILE A 1 119 ? -21.891 -8.564 40.699 1.00 96.00 119 ILE A N 1
ATOM 946 C CA . ILE A 1 119 ? -23.130 -7.964 41.220 1.00 96.00 119 ILE A CA 1
ATOM 947 C C . ILE A 1 119 ? -24.348 -8.821 40.855 1.00 96.00 119 ILE A C 1
ATOM 949 O O . ILE A 1 119 ? -25.197 -9.081 41.708 1.00 96.00 119 ILE A O 1
ATOM 953 N N . SER A 1 120 ? -24.431 -9.285 39.607 1.00 94.94 120 SER A N 1
ATOM 954 C CA . SER A 1 120 ? -25.548 -10.118 39.144 1.00 94.94 120 SER A CA 1
ATOM 955 C C . SER A 1 120 ? -25.617 -11.450 39.900 1.00 94.94 120 SER A C 1
ATOM 957 O O . SER A 1 120 ? -26.707 -11.873 40.286 1.00 94.94 120 SER A O 1
ATOM 959 N N . SER A 1 121 ? -24.468 -12.075 40.179 1.00 94.88 121 SER A N 1
ATOM 960 C CA . SER A 1 121 ? -24.391 -13.306 40.978 1.00 94.88 121 SER A CA 1
ATOM 961 C C . SER A 1 121 ? -24.882 -13.089 42.410 1.00 94.88 121 SER A C 1
ATOM 963 O O . SER A 1 121 ? -25.750 -13.819 42.881 1.00 94.88 121 SER A O 1
ATOM 965 N N . LEU A 1 122 ? -24.397 -12.040 43.085 1.00 93.94 122 LEU A N 1
ATOM 966 C CA . LEU A 1 122 ? -24.797 -11.729 44.462 1.00 93.94 122 LEU A CA 1
ATOM 967 C C . LEU A 1 122 ? -26.300 -11.440 44.583 1.00 93.94 122 LEU A C 1
ATOM 969 O O . LEU A 1 122 ? -26.938 -11.840 45.560 1.00 93.94 122 LEU A O 1
ATOM 973 N N . LEU A 1 123 ? -26.885 -10.760 43.592 1.00 92.69 123 LEU A N 1
ATOM 974 C CA . LEU A 1 123 ? -28.329 -10.519 43.547 1.00 92.69 123 LEU A CA 1
ATOM 975 C C . LEU A 1 123 ? -29.123 -11.823 43.373 1.00 92.69 123 LEU A C 1
ATOM 977 O O . LEU A 1 123 ? -30.153 -11.996 44.028 1.00 92.69 123 LEU A O 1
ATOM 981 N N . ALA A 1 124 ? -28.640 -12.750 42.542 1.00 90.00 124 ALA A N 1
ATOM 982 C CA . ALA A 1 124 ? -29.275 -14.050 42.337 1.00 90.00 124 ALA A CA 1
ATOM 983 C C . ALA A 1 124 ? -29.216 -14.940 43.592 1.00 90.00 124 ALA A C 1
ATOM 985 O O . ALA A 1 124 ? -30.197 -15.611 43.919 1.00 90.00 124 ALA A O 1
ATOM 986 N N . ASP A 1 125 ? -28.104 -14.917 44.326 1.00 87.69 125 ASP A N 1
ATOM 987 C CA . ASP A 1 125 ? -27.948 -15.691 45.563 1.00 87.69 125 ASP A CA 1
ATOM 988 C C . ASP A 1 125 ? -28.811 -15.124 46.702 1.00 87.69 125 ASP A C 1
ATOM 990 O O . ASP A 1 125 ? -29.433 -15.877 47.458 1.00 87.69 125 ASP A O 1
ATOM 994 N N . LYS A 1 126 ? -28.957 -13.794 46.773 1.00 84.88 126 LYS A N 1
ATOM 995 C CA . LYS A 1 126 ? -29.867 -13.137 47.724 1.00 84.88 126 LYS A CA 1
ATOM 996 C C . LYS A 1 126 ? -31.337 -13.484 47.470 1.00 84.88 126 LYS A C 1
ATOM 998 O O . LYS A 1 126 ? -32.086 -13.656 48.430 1.00 84.88 126 LYS A O 1
ATOM 1003 N N . ALA A 1 127 ? -31.747 -13.625 46.208 1.00 74.25 127 ALA A N 1
ATOM 1004 C CA . ALA A 1 127 ? -33.109 -14.038 45.863 1.00 74.25 127 ALA A CA 1
ATOM 1005 C C . ALA A 1 127 ? -33.431 -15.467 46.346 1.00 74.25 127 ALA A C 1
ATOM 1007 O O . ALA A 1 127 ? -34.554 -15.726 46.763 1.00 74.25 127 ALA A O 1
ATOM 1008 N N . LYS A 1 128 ? -32.441 -16.371 46.366 1.00 67.12 128 LYS A N 1
ATOM 1009 C CA . LYS A 1 128 ? -32.599 -17.760 46.843 1.00 67.12 128 LYS A CA 1
ATOM 1010 C C . LYS A 1 128 ? -32.555 -17.887 48.372 1.00 67.12 128 LYS A C 1
ATOM 1012 O O . LYS A 1 128 ? -33.176 -18.781 48.931 1.00 67.12 128 LYS A O 1
ATOM 1017 N N . SER A 1 129 ? -31.841 -16.993 49.061 1.00 57.84 129 SER A N 1
ATOM 1018 C CA . SER A 1 129 ? -31.743 -16.976 50.532 1.00 57.84 129 SER A CA 1
ATOM 1019 C C . SER A 1 129 ? -32.984 -16.402 51.236 1.00 57.84 129 SER A C 1
ATOM 1021 O O . SER A 1 129 ? -33.124 -16.583 52.445 1.00 57.84 129 SER A O 1
ATOM 1023 N N . SER A 1 130 ? -33.864 -15.690 50.525 1.00 48.69 130 SER A N 1
ATOM 1024 C CA . SER A 1 130 ? -34.991 -14.955 51.122 1.00 48.69 130 SER A CA 1
ATOM 1025 C C . SER A 1 130 ? -36.202 -15.826 51.497 1.00 48.69 130 SER A C 1
ATOM 1027 O O . SER A 1 130 ? -37.143 -15.309 52.096 1.00 48.69 130 SER A O 1
ATOM 1029 N N . GLU A 1 131 ? -36.211 -17.123 51.183 1.00 50.34 131 GLU A N 1
ATOM 1030 C CA . GLU A 1 131 ? -37.319 -18.019 51.559 1.00 50.34 131 GLU A CA 1
ATOM 1031 C C . GLU A 1 131 ? -37.187 -18.601 52.984 1.00 50.34 131 GLU A C 1
ATOM 1033 O O . GLU A 1 131 ? -38.119 -19.240 53.467 1.00 50.34 131 GLU A O 1
ATOM 1038 N N . GLN A 1 132 ? -36.091 -18.338 53.715 1.00 46.41 132 GLN A N 1
ATOM 1039 C CA . GLN A 1 132 ? -35.930 -18.770 55.115 1.00 46.41 132 GLN A CA 1
ATOM 1040 C C . GLN A 1 132 ? -35.326 -17.695 56.034 1.00 46.41 132 GLN A C 1
ATOM 1042 O O . GLN A 1 132 ? -34.234 -17.864 56.565 1.00 46.41 132 GLN A O 1
ATOM 1047 N N . ASN A 1 133 ? -36.039 -16.590 56.265 1.00 50.47 133 ASN A N 1
ATOM 1048 C CA . ASN A 1 133 ? -35.911 -15.770 57.485 1.00 50.47 133 ASN A CA 1
ATOM 1049 C C . ASN A 1 133 ? -36.994 -14.684 57.542 1.00 50.47 133 ASN A C 1
ATOM 1051 O O . ASN A 1 133 ? -36.767 -13.497 57.317 1.00 50.47 133 ASN A O 1
ATOM 1055 N N . SER A 1 134 ? -38.202 -15.118 57.899 1.00 54.66 134 SER A N 1
ATOM 1056 C CA . SER A 1 134 ? -39.287 -14.234 58.317 1.00 54.66 134 SER A CA 1
ATOM 1057 C C . SER A 1 134 ? -39.032 -13.716 59.739 1.00 54.66 134 SER A C 1
ATOM 1059 O O . SER A 1 134 ? -38.832 -14.506 60.659 1.00 54.66 134 SER A O 1
ATOM 1061 N N . ASN A 1 135 ? -39.185 -12.397 59.893 1.00 58.91 135 ASN A N 1
ATOM 1062 C CA . ASN A 1 135 ? -39.477 -11.630 61.117 1.00 58.91 135 ASN A CA 1
ATOM 1063 C C . ASN A 1 135 ? -38.288 -11.202 62.000 1.00 58.91 135 ASN A C 1
ATOM 1065 O O . ASN A 1 135 ? -37.848 -11.941 62.870 1.00 58.91 135 ASN A O 1
ATOM 1069 N N . HIS A 1 136 ? -37.913 -9.921 61.916 1.00 39.06 136 HIS A N 1
ATOM 1070 C CA . HIS A 1 136 ? -38.264 -8.953 62.966 1.00 39.06 136 HIS A CA 1
ATOM 1071 C C . HIS A 1 136 ? -38.124 -7.512 62.443 1.00 39.06 136 HIS A C 1
ATOM 1073 O O . HIS A 1 136 ? -37.170 -7.148 61.763 1.00 39.06 136 HIS A O 1
ATOM 1079 N N . THR A 1 137 ? -39.125 -6.709 62.773 1.00 45.81 137 THR A N 1
ATOM 1080 C CA . THR A 1 137 ? -39.322 -5.283 62.498 1.00 45.81 137 THR A CA 1
ATOM 1081 C C . THR A 1 137 ? -38.212 -4.376 63.040 1.00 45.81 137 THR A C 1
ATOM 1083 O O . THR A 1 137 ? -37.768 -4.594 64.166 1.00 45.81 137 THR A O 1
ATOM 1086 N N . ALA A 1 138 ? -37.882 -3.294 62.325 1.00 37.84 138 ALA A N 1
ATOM 1087 C CA . ALA A 1 138 ? -37.968 -1.915 62.837 1.00 37.84 138 ALA A CA 1
ATOM 1088 C C . ALA A 1 138 ? -37.514 -0.881 61.788 1.00 37.84 138 ALA A C 1
ATOM 1090 O O . ALA A 1 138 ? -36.473 -1.011 61.150 1.00 37.84 138 ALA A O 1
ATOM 1091 N N . ASN A 1 139 ? -38.328 0.164 61.663 1.00 49.28 139 ASN A N 1
ATOM 1092 C CA . ASN A 1 139 ? -38.115 1.384 60.894 1.00 49.28 139 ASN A CA 1
ATOM 1093 C C . ASN A 1 139 ? -36.812 2.106 61.268 1.00 49.28 139 ASN A C 1
ATOM 1095 O O . ASN A 1 139 ? -36.585 2.345 62.451 1.00 49.28 139 ASN A O 1
ATOM 1099 N N . VAL A 1 140 ? -36.079 2.624 60.277 1.00 41.56 140 VAL A N 1
ATOM 1100 C CA . VAL A 1 140 ? -35.334 3.886 60.418 1.00 41.56 140 VAL A CA 1
ATOM 1101 C C . VAL A 1 140 ? -35.470 4.678 59.119 1.00 41.56 140 VAL A C 1
ATOM 1103 O O . VAL A 1 140 ? -35.034 4.254 58.053 1.00 41.56 140 VAL A O 1
ATOM 1106 N N . SER A 1 141 ? -36.117 5.833 59.238 1.00 48.16 141 SER A N 1
ATOM 1107 C CA . SER A 1 141 ? -36.150 6.885 58.231 1.00 48.16 141 SER A CA 1
ATOM 1108 C C . SER A 1 141 ? -34.803 7.609 58.245 1.00 48.16 141 SER A C 1
ATOM 1110 O O . SER A 1 141 ? -34.446 8.180 59.273 1.00 48.16 141 SER A O 1
ATOM 1112 N N . THR A 1 142 ? -34.078 7.613 57.123 1.00 39.16 142 THR A N 1
ATOM 1113 C CA . THR A 1 142 ? -32.927 8.505 56.924 1.00 39.16 142 THR A CA 1
ATOM 1114 C C . THR A 1 142 ? -32.996 9.119 55.533 1.00 39.16 142 THR A C 1
ATOM 1116 O O . THR A 1 142 ? -32.774 8.468 54.515 1.00 39.16 142 THR A O 1
ATOM 1119 N N . SER A 1 143 ? -33.323 10.406 55.525 1.00 46.94 143 SER A N 1
ATOM 1120 C CA . SER A 1 143 ? -33.199 11.330 54.404 1.00 46.94 143 SER A CA 1
ATOM 1121 C C . SER A 1 143 ? -31.745 11.427 53.932 1.00 46.94 143 SER A C 1
ATOM 1123 O O . SER A 1 143 ? -30.870 11.768 54.727 1.00 46.94 143 SER A O 1
ATOM 1125 N N . ALA A 1 144 ? -31.498 11.228 52.636 1.00 36.12 144 ALA A N 1
ATOM 1126 C CA . ALA A 1 144 ? -30.270 11.675 51.982 1.00 36.12 144 ALA A CA 1
ATOM 1127 C C . ALA A 1 144 ? -30.528 12.005 50.501 1.00 36.12 144 ALA A C 1
ATOM 1129 O O . ALA A 1 144 ? -30.619 11.132 49.646 1.00 36.12 144 ALA A O 1
ATOM 1130 N N . HIS A 1 145 ? -30.702 13.302 50.251 1.00 43.75 145 HIS A N 1
ATOM 1131 C CA . HIS A 1 145 ? -30.209 14.070 49.106 1.00 43.75 145 HIS A CA 1
ATOM 1132 C C . HIS A 1 145 ? -29.878 13.296 47.810 1.00 43.75 145 HIS A C 1
ATOM 1134 O O . HIS A 1 145 ? -28.832 12.667 47.683 1.00 43.75 145 HIS A O 1
ATOM 1140 N N . VAL A 1 146 ? -30.718 13.476 46.787 1.00 47.34 146 VAL A N 1
ATOM 1141 C CA . VAL A 1 146 ? -30.397 13.152 45.387 1.00 47.34 146 VAL A CA 1
ATOM 1142 C C . VAL A 1 146 ? -29.431 14.218 44.845 1.00 47.34 146 VAL A C 1
ATOM 1144 O O . VAL A 1 146 ? -29.789 15.399 44.886 1.00 47.34 146 VAL A O 1
ATOM 1147 N N . PRO A 1 147 ? -28.226 13.880 44.351 1.00 51.03 147 PRO A N 1
ATOM 1148 C CA . PRO A 1 147 ? -27.432 14.810 43.558 1.00 51.03 147 PRO A CA 1
ATOM 1149 C C . PRO A 1 147 ? -27.980 14.860 42.119 1.00 51.03 147 PRO A C 1
ATOM 1151 O O . PRO A 1 147 ? -28.426 13.836 41.595 1.00 51.03 147 PRO A O 1
ATOM 1154 N N . PRO A 1 148 ? -27.969 16.027 41.454 1.00 42.03 148 PRO A N 1
ATOM 1155 C CA . PRO A 1 148 ? -28.563 16.173 40.133 1.00 42.03 148 PRO A CA 1
ATOM 1156 C C . PRO A 1 148 ? -27.814 15.331 39.094 1.00 42.03 148 PRO A C 1
ATOM 1158 O O . PRO A 1 148 ? -26.599 15.450 38.917 1.00 42.03 148 PRO A O 1
ATOM 1161 N N . THR A 1 149 ? -28.572 14.509 38.370 1.00 40.47 149 THR A N 1
ATOM 1162 C CA . THR A 1 149 ? -28.176 13.859 37.119 1.00 40.47 149 THR A CA 1
ATOM 1163 C C . THR A 1 149 ? -27.629 14.901 36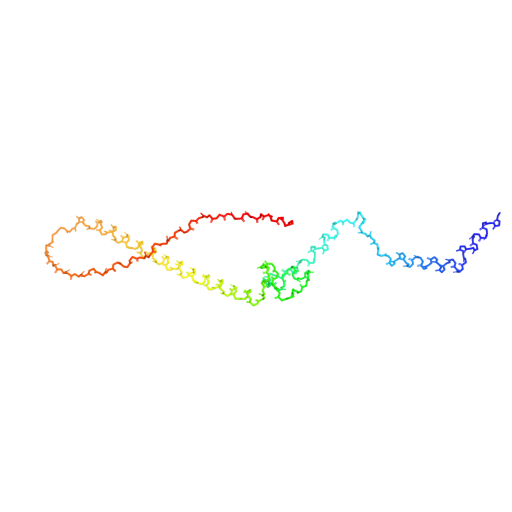.148 1.00 40.47 149 THR A C 1
ATOM 1165 O O . THR A 1 149 ? -28.381 15.701 35.590 1.00 40.47 149 THR A O 1
ATOM 1168 N N . LYS A 1 150 ? -26.314 14.883 35.915 1.00 43.59 150 LYS A N 1
ATOM 1169 C CA . LYS A 1 150 ? -25.718 15.551 34.758 1.00 43.59 150 LYS A CA 1
ATOM 1170 C C . LYS A 1 150 ? -26.084 14.735 33.524 1.00 43.59 150 LYS A C 1
ATOM 1172 O O . LYS A 1 150 ? -25.501 13.689 33.260 1.00 43.59 150 LYS A O 1
ATOM 1177 N N . VAL A 1 151 ? -27.099 15.208 32.813 1.00 45.06 151 VAL A N 1
ATOM 1178 C CA . VAL A 1 151 ? -27.460 14.749 31.474 1.00 45.06 151 VAL A CA 1
ATOM 1179 C C . VAL A 1 151 ? -26.245 14.981 30.570 1.00 45.06 151 VAL A C 1
ATOM 1181 O O . VAL A 1 151 ? -25.794 16.119 30.430 1.00 45.06 151 VAL A O 1
ATOM 1184 N N . LEU A 1 152 ? -25.673 13.914 30.003 1.00 41.25 152 LEU A N 1
ATOM 1185 C CA . LEU A 1 152 ? -24.694 14.053 28.924 1.00 41.25 152 LEU A CA 1
ATOM 1186 C C . LEU A 1 152 ? -25.410 14.588 27.674 1.00 41.25 152 LEU A C 1
ATOM 1188 O O . LEU A 1 152 ? -26.515 14.129 27.375 1.00 41.25 152 LEU A O 1
ATOM 1192 N N . PRO A 1 153 ? -24.810 15.532 26.932 1.00 43.62 153 PRO A N 1
ATOM 1193 C CA . PRO A 1 153 ? -25.413 16.051 25.717 1.00 43.62 153 PRO A CA 1
ATOM 1194 C C . PRO A 1 153 ? -25.509 14.953 24.654 1.00 43.62 153 PRO A C 1
ATOM 1196 O O . PRO A 1 153 ? -24.531 14.271 24.346 1.00 43.62 153 PRO A O 1
ATOM 1199 N N . SER A 1 154 ? -26.713 14.813 24.098 1.00 35.44 154 SER A N 1
ATOM 1200 C CA . SER A 1 154 ? -27.020 13.988 22.937 1.00 35.44 154 SER A CA 1
ATOM 1201 C C . SER A 1 154 ? -26.013 14.237 21.815 1.00 35.44 154 SER A C 1
ATOM 1203 O O . SER A 1 154 ? -25.876 15.362 21.333 1.00 35.44 154 SER A O 1
ATOM 1205 N N . ILE A 1 155 ? -25.344 13.171 21.372 1.00 43.03 155 ILE A N 1
ATOM 1206 C CA . ILE A 1 155 ? -24.635 13.140 20.093 1.00 43.03 155 ILE A CA 1
ATOM 1207 C C . ILE A 1 155 ? -25.677 13.411 19.006 1.00 43.03 155 ILE A C 1
ATOM 1209 O O . ILE A 1 155 ? -26.539 12.581 18.716 1.00 43.03 155 ILE A O 1
ATOM 1213 N N . ILE A 1 156 ? -25.629 14.612 18.438 1.00 43.06 156 ILE A N 1
ATOM 1214 C CA . ILE A 1 156 ? -26.380 14.946 17.237 1.00 43.06 156 ILE A CA 1
ATOM 1215 C C . ILE A 1 156 ? -25.678 14.225 16.087 1.00 43.06 156 ILE A C 1
ATOM 1217 O O . ILE A 1 156 ? -24.583 14.597 15.673 1.00 43.06 156 ILE A O 1
ATOM 1221 N N . MET A 1 157 ? -26.321 13.172 15.591 1.00 39.59 157 MET A N 1
ATOM 1222 C CA . MET A 1 157 ? -26.020 12.550 14.306 1.00 39.59 157 MET A CA 1
ATOM 1223 C C . MET A 1 157 ? -26.211 13.596 13.198 1.00 39.59 157 MET A C 1
ATOM 1225 O O . MET A 1 157 ? -27.338 13.853 12.768 1.00 39.59 157 MET A O 1
ATOM 1229 N N . LEU A 1 158 ? -25.127 14.208 12.714 1.00 43.31 158 LEU A N 1
ATOM 1230 C CA . LEU A 1 158 ? -25.154 14.964 11.460 1.00 43.31 158 LEU A CA 1
ATOM 1231 C C . LEU A 1 158 ? -25.109 13.986 10.280 1.00 43.31 158 LEU A C 1
ATOM 1233 O O . LEU A 1 158 ? -24.064 13.627 9.753 1.00 43.31 158 LEU A O 1
ATOM 1237 N N . ARG A 1 159 ? -26.318 13.520 9.968 1.00 38.91 159 ARG A N 1
ATOM 1238 C CA . ARG A 1 159 ? -26.925 13.268 8.656 1.00 38.91 159 ARG A CA 1
ATOM 1239 C C . ARG A 1 159 ? -26.035 13.466 7.415 1.00 38.91 159 ARG A C 1
ATOM 1241 O O . ARG A 1 159 ? -25.536 14.555 7.147 1.00 38.91 159 ARG A O 1
ATOM 1248 N N . GLU A 1 160 ? -26.007 12.414 6.599 1.00 41.41 160 GLU A N 1
ATOM 1249 C CA . GLU A 1 160 ? -25.618 12.388 5.185 1.00 41.41 160 GLU A CA 1
ATOM 1250 C C . GLU A 1 160 ? -26.281 13.493 4.344 1.00 41.41 160 GLU A C 1
ATOM 1252 O O . GLU A 1 160 ? -27.493 13.694 4.414 1.00 41.41 160 GLU A O 1
ATOM 1257 N N . SER A 1 161 ? -25.486 14.168 3.508 1.00 39.34 161 SER A N 1
ATOM 1258 C CA . SER A 1 161 ? -25.813 14.756 2.186 1.00 39.34 161 SER A CA 1
ATOM 1259 C C . SER A 1 161 ? -24.651 15.694 1.809 1.00 39.34 161 SER A C 1
ATOM 1261 O O . SER A 1 161 ? -24.135 16.384 2.675 1.00 39.34 161 SER A O 1
ATOM 1263 N N . ALA A 1 162 ? -24.126 15.805 0.595 1.00 43.66 162 ALA A N 1
ATOM 1264 C CA . ALA A 1 162 ? -24.422 15.225 -0.701 1.00 43.66 162 ALA A CA 1
ATOM 1265 C C . ALA A 1 162 ? -23.152 15.353 -1.569 1.00 43.66 162 ALA A C 1
ATOM 1267 O O . ALA A 1 162 ? -22.302 16.212 -1.330 1.00 43.66 162 ALA A O 1
ATOM 1268 N N . CYS A 1 163 ? -23.052 14.520 -2.606 1.00 42.41 163 CYS A N 1
ATOM 1269 C CA . CYS A 1 163 ? -22.171 14.755 -3.745 1.00 42.41 163 CYS A CA 1
ATOM 1270 C C . CYS A 1 163 ? -22.400 16.162 -4.321 1.00 42.41 163 CYS A C 1
ATOM 1272 O O . CYS A 1 163 ? -23.520 16.474 -4.721 1.00 42.41 163 CYS A O 1
ATOM 1274 N N . CYS A 1 164 ? -21.341 16.957 -4.472 1.00 40.03 164 CYS A N 1
ATOM 1275 C CA . CYS A 1 164 ? -21.330 18.070 -5.419 1.00 40.03 164 CYS A CA 1
ATOM 1276 C C . CYS A 1 164 ? -20.480 17.674 -6.626 1.00 40.03 164 CYS A C 1
ATOM 1278 O O . CYS A 1 164 ? -19.255 17.757 -6.605 1.00 40.03 164 CYS A O 1
ATOM 1280 N N . SER A 1 165 ? -21.169 17.222 -7.676 1.00 45.84 165 SER A N 1
ATOM 1281 C CA . SER A 1 165 ? -20.732 17.436 -9.052 1.00 45.84 165 SER A CA 1
ATOM 1282 C C . SER A 1 165 ? -21.105 18.857 -9.457 1.00 45.84 165 SER A C 1
ATOM 1284 O O . SER A 1 165 ? -22.278 1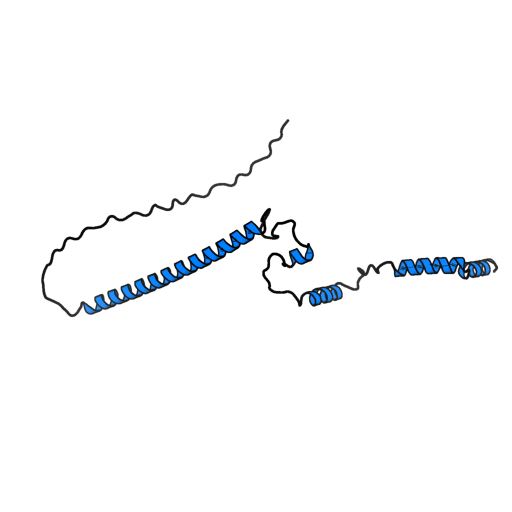9.214 -9.433 1.00 45.84 165 SER A O 1
ATOM 1286 N N . THR A 1 166 ? -20.120 19.624 -9.900 1.00 47.16 166 THR A N 1
ATOM 1287 C CA . THR A 1 166 ? -20.284 20.799 -10.762 1.00 47.16 166 THR A CA 1
ATOM 1288 C C . THR A 1 166 ? -18.967 20.913 -11.528 1.00 47.16 166 THR A C 1
ATOM 1290 O O . THR A 1 166 ? -17.898 20.878 -10.935 1.00 47.16 166 THR A O 1
ATOM 1293 N N . GLY A 1 167 ? -18.933 20.911 -12.854 1.00 39.41 167 GLY A N 1
ATOM 1294 C CA . GLY A 1 167 ? -19.895 21.514 -13.764 1.00 39.41 167 GLY A CA 1
ATOM 1295 C C . GLY A 1 167 ? -19.172 22.665 -14.452 1.00 39.41 167 GLY A C 1
ATOM 1296 O O . GLY A 1 167 ? -18.912 23.692 -13.839 1.00 39.41 167 GLY A O 1
ATOM 1297 N N . ILE A 1 168 ? -18.788 22.408 -15.697 1.00 43.34 168 ILE A N 1
ATOM 1298 C CA . ILE A 1 168 ? -18.092 23.278 -16.648 1.00 43.34 168 ILE A CA 1
ATOM 1299 C C . ILE A 1 168 ? -18.779 24.649 -16.740 1.00 43.34 168 ILE A C 1
ATOM 1301 O O . ILE A 1 168 ? -19.991 24.707 -16.934 1.00 43.34 168 ILE A O 1
ATOM 1305 N N . VAL A 1 169 ? -18.002 25.736 -16.701 1.00 44.28 169 VAL A N 1
ATOM 1306 C CA . VAL A 1 169 ? -18.433 27.043 -17.217 1.00 44.28 169 VAL A CA 1
ATOM 1307 C C . VAL A 1 169 ? -17.548 27.399 -18.405 1.00 44.28 169 VAL A C 1
ATOM 1309 O O . VAL A 1 169 ? -16.332 27.531 -18.294 1.00 44.28 169 VAL A O 1
ATOM 1312 N N . LEU A 1 170 ? -18.213 27.471 -19.552 1.00 42.91 170 LEU A N 1
ATOM 1313 C CA . LEU A 1 170 ? -17.741 27.955 -20.838 1.00 42.91 170 LEU A CA 1
ATOM 1314 C C . LEU A 1 170 ? -17.810 29.491 -20.787 1.00 42.91 170 LEU A C 1
ATOM 1316 O O . LEU A 1 170 ? -18.905 30.030 -20.635 1.00 42.91 170 LEU A O 1
ATOM 1320 N N . GLU A 1 171 ? -16.681 30.187 -20.887 1.00 45.38 171 GLU A N 1
ATOM 1321 C CA . GLU A 1 171 ? -16.660 31.648 -21.041 1.00 45.38 171 GLU A CA 1
ATOM 1322 C C . GLU A 1 171 ? -16.544 31.987 -22.533 1.00 45.38 171 GLU A C 1
ATOM 1324 O O . GLU A 1 171 ? -15.805 31.335 -23.277 1.00 45.38 171 GLU A O 1
ATOM 1329 N N . LYS A 1 172 ? -17.361 32.942 -22.973 1.00 47.03 172 LYS A N 1
ATOM 1330 C CA . LYS A 1 172 ? -17.560 33.364 -24.358 1.00 47.03 172 LYS A CA 1
ATOM 1331 C C . LYS A 1 172 ? -17.400 34.872 -24.431 1.00 47.03 172 LYS A C 1
ATOM 1333 O O . LYS A 1 172 ? -17.863 35.528 -23.473 1.00 47.03 172 LYS A O 1
#

Radius of gyration: 42.59 Å; chains: 1; bounding box: 84×52×128 Å

Sequence (172 aa):
MDDWMDFVKEKTSAKFLAKSEKFKEMKKKQLPHTCSHKGYARLAEEMNTSHEGMSTDNNVVDDAISKALGPDRGYVRGYGHGVTKSKFLSMSQNDNTITFLQERCDRMTSEMTELKYLISSLLADKAKSSEQNSNHTANVSTSAHVPPTKVLPSIIMLRESACCSTGIVLEK

Secondary structure (DSSP, 8-state):
-HHHHHHHHHHHSHHHHHHHHHHHHHHHHS-----SSS-HHHHHHHHHHTSTT------TTSSHHHHHH---SSB-TTS-TT-BHHHHHHHHHHHHHHHHHHHHHHHHHHHHHHHHHHHHHHHHHHHHHTTS-------------PPP--PPPP------------------

Foldseek 3Di:
DVVVVVVVCVCPDPVNVVVVVVVVVVVVPPPPPPVPDPDCPVVVVVVVVVCPPPPPPPPQCPDPVCVVPPGDPQARPPPDPPHGPVNVVVVVVVVVVVVVVVVVVVVVVVVVVVVVVVVVVVVVVVVVVVVPDDDDDDDDDDDDDDDDDPDDDDDPPPDDDDDDDDDDDDDD

pLDDT: mean 73.14, std 21.09, range [35.44, 98.25]

Organism: Momordica charantia (NCBI:txid3673)